Protein AF-A0A353B4W4-F1 (afdb_monomer_lite)

Radius of gyration: 20.48 Å; chains: 1; bounding box: 55×31×58 Å

Structure (mmCIF, N/CA/C/O backbone):
data_AF-A0A353B4W4-F1
#
_entry.id   AF-A0A353B4W4-F1
#
loop_
_atom_site.group_PDB
_atom_site.id
_atom_site.type_symbol
_atom_site.label_atom_id
_atom_site.label_alt_id
_atom_site.label_comp_id
_atom_site.label_asym_id
_atom_site.label_entity_id
_atom_site.label_seq_id
_atom_site.pdbx_PDB_ins_code
_atom_site.Cartn_x
_atom_site.Cartn_y
_atom_site.Cartn_z
_atom_site.occupancy
_atom_site.B_iso_or_equiv
_atom_site.auth_seq_id
_atom_site.auth_comp_id
_atom_site.auth_asym_id
_atom_site.auth_atom_id
_atom_site.pdbx_PDB_model_num
ATOM 1 N N . MET A 1 1 ? 33.182 -12.116 -22.209 1.00 42.03 1 MET A N 1
ATOM 2 C CA . MET A 1 1 ? 31.881 -11.618 -22.708 1.00 42.03 1 MET A CA 1
ATOM 3 C C . MET A 1 1 ? 31.419 -10.515 -21.771 1.00 42.03 1 MET A C 1
ATOM 5 O O . MET A 1 1 ? 31.072 -10.816 -20.638 1.00 42.03 1 MET A O 1
ATOM 9 N N . ALA A 1 2 ? 31.516 -9.249 -22.180 1.00 48.56 2 ALA A N 1
ATOM 10 C CA . ALA A 1 2 ? 31.028 -8.139 -21.365 1.00 48.56 2 ALA A CA 1
ATOM 11 C C . ALA A 1 2 ? 29.495 -8.194 -21.346 1.00 48.56 2 ALA A C 1
ATOM 13 O O . ALA A 1 2 ? 28.860 -8.094 -22.395 1.00 48.56 2 ALA A O 1
ATOM 14 N N . GLN A 1 3 ? 28.902 -8.434 -20.176 1.00 50.41 3 GLN A N 1
ATOM 15 C CA . GLN A 1 3 ? 27.454 -8.380 -20.010 1.00 50.41 3 GLN A CA 1
ATOM 16 C C . GLN A 1 3 ? 26.979 -6.974 -20.396 1.00 50.41 3 GLN A C 1
ATOM 18 O O . GLN A 1 3 ? 27.484 -5.978 -19.882 1.00 50.41 3 GLN A O 1
ATOM 23 N N . ASN A 1 4 ? 26.041 -6.890 -21.344 1.00 57.16 4 ASN A N 1
ATOM 24 C CA . ASN A 1 4 ? 25.511 -5.614 -21.812 1.00 57.16 4 ASN A CA 1
ATOM 25 C C . ASN A 1 4 ? 24.898 -4.880 -20.599 1.00 57.16 4 ASN A C 1
ATOM 27 O O . ASN A 1 4 ? 23.995 -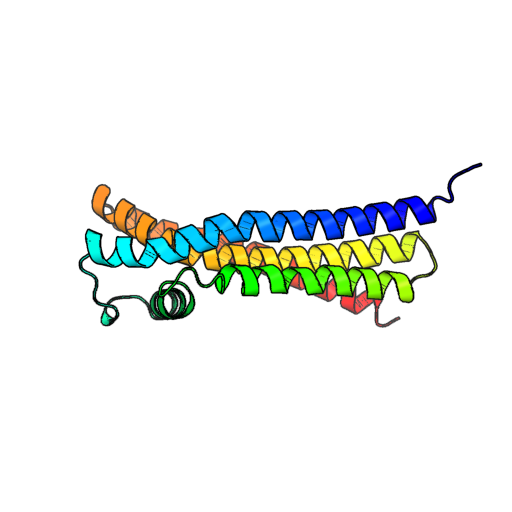5.446 -19.968 1.00 57.16 4 ASN A O 1
ATOM 31 N N . PRO A 1 5 ? 25.350 -3.663 -20.238 1.00 64.31 5 PRO A N 1
ATOM 32 C CA . PRO A 1 5 ? 24.900 -2.959 -19.028 1.00 64.31 5 PRO A CA 1
ATOM 33 C C . PRO A 1 5 ? 23.372 -2.810 -18.957 1.00 64.31 5 PRO A C 1
ATOM 35 O O . PRO A 1 5 ? 22.782 -2.790 -17.876 1.00 64.31 5 PRO A O 1
ATOM 38 N N . PHE A 1 6 ? 22.714 -2.816 -20.116 1.00 59.12 6 PHE A N 1
ATOM 39 C CA . PHE A 1 6 ? 21.265 -2.824 -20.253 1.00 59.12 6 PHE A CA 1
ATOM 40 C C . PHE A 1 6 ? 20.564 -4.048 -19.639 1.00 59.12 6 PHE A C 1
ATOM 42 O O . PHE A 1 6 ? 19.517 -3.902 -19.005 1.00 59.12 6 PHE A O 1
ATOM 49 N N . HIS A 1 7 ? 21.137 -5.250 -19.774 1.00 62.06 7 HIS A N 1
ATOM 50 C CA . HIS A 1 7 ? 20.570 -6.459 -19.169 1.00 62.06 7 HIS A CA 1
ATOM 51 C C . HIS A 1 7 ? 20.644 -6.397 -17.643 1.00 62.06 7 HIS A C 1
ATOM 53 O O . HIS A 1 7 ? 19.674 -6.756 -16.983 1.00 62.06 7 HIS A O 1
ATOM 59 N N . HIS A 1 8 ? 21.718 -5.839 -17.075 1.00 66.50 8 HIS A N 1
ATOM 60 C CA . HIS A 1 8 ? 21.808 -5.625 -15.628 1.00 66.50 8 HIS A CA 1
ATOM 61 C C . HIS A 1 8 ? 20.745 -4.657 -15.108 1.00 66.50 8 HIS A C 1
ATOM 63 O O . HIS A 1 8 ? 20.156 -4.915 -14.062 1.00 66.50 8 HIS A O 1
ATOM 69 N N . THR A 1 9 ? 20.457 -3.575 -15.841 1.00 75.94 9 THR A N 1
ATOM 70 C CA . THR A 1 9 ? 19.433 -2.594 -15.440 1.00 75.94 9 THR A CA 1
ATOM 71 C C . THR A 1 9 ? 18.015 -3.174 -15.494 1.00 75.94 9 THR A C 1
ATOM 73 O O . THR A 1 9 ? 17.177 -2.861 -14.653 1.00 75.94 9 THR A O 1
ATOM 76 N N . ARG A 1 10 ? 17.725 -4.039 -16.473 1.00 78.44 10 ARG A N 1
ATOM 77 C CA . ARG A 1 10 ? 16.415 -4.700 -16.593 1.00 78.44 10 ARG A CA 1
ATOM 78 C C . ARG A 1 10 ? 16.234 -5.817 -15.568 1.00 78.44 10 ARG A C 1
ATOM 80 O O . ARG A 1 10 ? 15.162 -5.915 -14.977 1.00 78.44 10 ARG A O 1
ATOM 87 N N . SER A 1 11 ? 17.273 -6.610 -15.313 1.00 84.06 11 SER A N 1
ATOM 88 C CA . SER A 1 11 ? 17.242 -7.659 -14.288 1.00 84.06 11 SER A CA 1
ATOM 89 C C . SER A 1 11 ? 17.111 -7.083 -12.878 1.00 84.06 11 SER A C 1
ATOM 91 O O . SER A 1 11 ? 16.353 -7.620 -12.075 1.00 84.06 11 SER A O 1
ATOM 93 N N . SER A 1 12 ? 17.776 -5.963 -12.575 1.00 84.81 12 SER A N 1
ATOM 94 C CA . SER A 1 12 ? 17.608 -5.291 -11.281 1.00 84.81 12 SER A CA 1
ATOM 95 C C . SER A 1 12 ? 16.208 -4.693 -11.118 1.00 84.81 12 SER A C 1
ATOM 97 O O . SER A 1 12 ? 15.614 -4.821 -10.050 1.00 84.81 12 SER A O 1
ATOM 99 N N . ALA A 1 13 ? 15.636 -4.118 -12.180 1.00 86.62 13 ALA A N 1
ATOM 100 C CA . ALA A 1 13 ? 14.255 -3.641 -12.182 1.00 86.62 13 ALA A CA 1
ATOM 101 C C . ALA A 1 13 ? 13.243 -4.778 -11.951 1.00 86.62 13 ALA A C 1
ATOM 103 O O . ALA A 1 13 ? 12.338 -4.626 -11.134 1.00 86.62 13 ALA A O 1
ATOM 104 N N . ALA A 1 14 ? 13.429 -5.935 -12.594 1.00 88.75 14 ALA A N 1
ATOM 105 C CA . ALA A 1 14 ? 12.620 -7.125 -12.328 1.00 88.75 14 ALA A CA 1
ATOM 106 C C . ALA A 1 14 ? 12.777 -7.607 -10.874 1.00 88.75 14 ALA A C 1
ATOM 108 O O . ALA A 1 14 ? 11.783 -7.906 -10.216 1.00 88.75 14 ALA A O 1
ATOM 109 N N . GLY A 1 15 ? 14.004 -7.602 -10.341 1.00 88.69 15 GLY A N 1
ATOM 110 C CA . GLY A 1 15 ? 14.277 -7.917 -8.937 1.00 88.69 15 GLY A CA 1
ATOM 111 C C . GLY A 1 15 ? 13.536 -6.999 -7.959 1.00 88.69 15 GLY A C 1
ATOM 112 O O . GLY A 1 15 ? 12.968 -7.483 -6.984 1.00 88.69 15 GLY A O 1
ATOM 113 N N . LEU A 1 16 ? 13.461 -5.694 -8.246 1.00 89.81 16 LEU A N 1
ATOM 114 C CA . LEU A 1 16 ? 12.682 -4.740 -7.447 1.00 89.81 16 LEU A CA 1
ATOM 115 C C . LEU A 1 16 ? 11.178 -5.033 -7.486 1.00 89.81 16 LEU A C 1
ATOM 117 O O . LEU A 1 16 ? 10.521 -4.946 -6.452 1.00 89.81 16 LEU A O 1
ATOM 121 N N . VAL A 1 17 ? 10.626 -5.413 -8.643 1.00 91.88 17 VAL A N 1
ATOM 122 C CA . VAL A 1 17 ? 9.212 -5.818 -8.748 1.00 91.88 17 VAL A CA 1
ATOM 123 C C . VAL A 1 17 ? 8.952 -7.070 -7.913 1.00 91.88 17 VAL A C 1
ATOM 125 O O . VAL A 1 17 ? 8.003 -7.097 -7.137 1.00 91.88 17 VAL A O 1
ATOM 128 N N . VAL A 1 18 ? 9.812 -8.086 -8.015 1.00 91.81 18 VAL A N 1
ATOM 129 C CA . VAL A 1 18 ? 9.692 -9.320 -7.221 1.00 91.81 18 VAL A CA 1
ATOM 130 C C . VAL A 1 18 ? 9.778 -9.021 -5.723 1.00 91.81 18 VAL A C 1
ATOM 132 O O . VAL A 1 18 ? 8.956 -9.517 -4.953 1.00 91.81 18 VAL A O 1
ATOM 135 N N . LEU A 1 19 ? 10.715 -8.166 -5.305 1.00 91.94 19 LEU A N 1
ATOM 136 C CA . LEU A 1 19 ? 10.847 -7.736 -3.913 1.00 91.94 19 LEU A CA 1
ATOM 137 C C . LEU A 1 19 ? 9.600 -6.987 -3.424 1.00 91.94 19 LEU A C 1
ATOM 139 O O . LEU A 1 19 ? 9.156 -7.220 -2.299 1.00 91.94 19 LEU A O 1
ATOM 143 N N . ALA A 1 20 ? 9.010 -6.126 -4.258 1.00 89.50 20 ALA A N 1
ATOM 144 C CA . ALA A 1 20 ? 7.745 -5.466 -3.950 1.00 89.50 20 ALA A CA 1
ATOM 145 C C . ALA A 1 20 ? 6.619 -6.491 -3.756 1.00 89.50 20 ALA A C 1
ATOM 147 O O . ALA A 1 20 ? 5.893 -6.401 -2.772 1.00 89.50 20 ALA A O 1
ATOM 148 N N . GLY A 1 21 ? 6.532 -7.505 -4.623 1.00 87.75 21 GLY A N 1
ATOM 149 C CA . GLY A 1 21 ? 5.614 -8.634 -4.461 1.00 87.75 21 GLY A CA 1
ATOM 150 C C . GLY A 1 21 ? 5.791 -9.316 -3.105 1.00 87.75 21 GLY A C 1
ATOM 151 O O . GLY A 1 21 ? 4.866 -9.326 -2.302 1.00 87.75 21 GLY A O 1
ATOM 152 N N . PHE A 1 22 ? 6.992 -9.798 -2.779 1.00 89.38 22 PHE A N 1
ATOM 153 C CA . PHE A 1 22 ? 7.243 -10.415 -1.470 1.00 89.38 22 PHE A CA 1
ATOM 154 C C . PHE A 1 22 ? 6.875 -9.494 -0.303 1.00 89.38 22 PHE A C 1
ATOM 156 O O . PHE A 1 22 ? 6.208 -9.929 0.631 1.00 89.38 22 PHE A O 1
ATOM 163 N N . THR A 1 23 ? 7.249 -8.218 -0.376 1.00 88.88 23 THR A N 1
ATOM 164 C CA . THR A 1 23 ? 6.943 -7.229 0.667 1.00 88.88 23 THR A CA 1
ATOM 165 C C . THR A 1 23 ? 5.433 -7.085 0.869 1.00 88.88 23 THR A C 1
ATOM 167 O O . THR A 1 23 ? 4.957 -7.146 1.999 1.00 88.88 23 THR A O 1
ATOM 170 N N . ILE A 1 24 ? 4.666 -6.952 -0.216 1.00 89.50 24 ILE A N 1
ATOM 171 C CA . ILE A 1 24 ? 3.202 -6.852 -0.185 1.00 89.50 24 ILE A CA 1
ATOM 172 C C . ILE A 1 24 ? 2.590 -8.119 0.423 1.00 89.50 24 ILE A C 1
ATOM 174 O O . ILE A 1 24 ? 1.744 -8.019 1.310 1.00 89.50 24 ILE A O 1
ATOM 178 N N . PHE A 1 25 ? 3.038 -9.304 -0.003 1.00 86.31 25 PHE A N 1
ATOM 179 C CA . PHE A 1 25 ? 2.543 -10.577 0.527 1.00 86.31 25 PHE A CA 1
ATOM 180 C C . PHE A 1 25 ? 2.787 -10.686 2.033 1.00 86.31 25 PHE A C 1
ATOM 182 O O . PHE A 1 25 ? 1.843 -10.881 2.799 1.00 86.31 25 PHE A O 1
ATOM 189 N N . PHE A 1 26 ? 4.035 -10.505 2.471 1.00 86.94 26 PHE A N 1
ATOM 190 C CA . PHE A 1 26 ? 4.412 -10.669 3.873 1.00 86.94 26 PHE A CA 1
ATOM 191 C C . PHE A 1 26 ? 3.795 -9.616 4.788 1.00 86.94 26 PHE A C 1
ATOM 193 O O . PHE A 1 26 ? 3.502 -9.940 5.932 1.00 86.94 26 PHE A O 1
ATOM 200 N N . LEU A 1 27 ? 3.553 -8.392 4.309 1.00 86.88 27 LEU A N 1
ATOM 201 C CA . LEU A 1 27 ? 2.821 -7.379 5.075 1.00 86.88 27 LEU A CA 1
ATOM 202 C C . LEU A 1 27 ? 1.322 -7.675 5.144 1.00 86.88 27 LEU A C 1
ATOM 204 O O . LEU A 1 27 ? 0.683 -7.357 6.142 1.00 86.88 27 LEU A O 1
ATOM 208 N N . SER A 1 28 ? 0.750 -8.310 4.122 1.00 84.12 28 SER A N 1
ATOM 209 C CA . SER A 1 28 ? -0.682 -8.609 4.094 1.00 84.12 28 SER A CA 1
ATOM 210 C C . SER A 1 28 ? -1.117 -9.630 5.151 1.00 84.12 28 SER A C 1
ATOM 212 O O . SER A 1 28 ? -2.225 -9.531 5.670 1.00 84.12 28 SER A O 1
ATOM 214 N N . LEU A 1 29 ? -0.241 -10.579 5.503 1.00 83.81 29 LEU A N 1
ATOM 215 C CA . LEU A 1 29 ? -0.519 -11.626 6.490 1.00 83.81 29 LEU A CA 1
ATOM 216 C C . LEU A 1 29 ? -0.782 -11.062 7.901 1.00 83.81 29 LEU A C 1
ATOM 218 O O . LEU A 1 29 ? -1.872 -11.292 8.426 1.00 83.81 29 LEU A O 1
ATOM 222 N N . PRO A 1 30 ? 0.137 -10.296 8.528 1.00 82.94 30 PRO A N 1
ATOM 223 C CA . PRO A 1 30 ? -0.107 -9.724 9.847 1.00 82.94 30 PRO A CA 1
ATOM 224 C C . PRO A 1 30 ? -1.246 -8.700 9.832 1.00 82.94 30 PRO A C 1
ATOM 226 O O . PRO A 1 30 ? -1.971 -8.604 10.816 1.00 82.94 30 PRO A O 1
ATOM 229 N N . LEU A 1 31 ? -1.455 -7.972 8.728 1.00 83.56 31 LEU A N 1
ATOM 230 C CA . LEU A 1 31 ? -2.594 -7.057 8.596 1.00 83.56 31 LEU A CA 1
ATOM 231 C C . LEU A 1 31 ? -3.930 -7.803 8.608 1.00 83.56 31 LEU A C 1
ATOM 233 O O . LEU A 1 31 ? -4.865 -7.355 9.264 1.00 83.56 31 LEU A O 1
ATOM 237 N N . GLN A 1 32 ? -4.022 -8.939 7.912 1.00 82.38 32 GLN A N 1
ATOM 238 C CA . GLN A 1 32 ? -5.223 -9.775 7.899 1.00 82.38 32 GLN A CA 1
ATOM 239 C C . GLN A 1 32 ? -5.514 -10.352 9.288 1.00 82.38 32 GLN A C 1
ATOM 241 O O . GLN A 1 32 ? -6.671 -10.361 9.703 1.00 82.38 32 GLN A O 1
ATOM 246 N N . VAL A 1 33 ? -4.479 -10.788 10.016 1.00 81.94 33 VAL A N 1
ATOM 247 C CA . VAL A 1 33 ? -4.619 -11.249 11.407 1.00 81.94 33 VAL A CA 1
ATOM 248 C C . VAL A 1 33 ? -5.085 -10.104 12.306 1.00 81.94 33 VAL A C 1
ATOM 250 O O . VAL A 1 33 ? -6.068 -10.254 13.023 1.00 81.94 33 VAL A O 1
ATOM 253 N N . ALA A 1 34 ? -4.445 -8.935 12.224 1.00 80.69 34 ALA A N 1
ATOM 254 C CA . ALA A 1 34 ? -4.808 -7.774 13.031 1.00 80.69 34 ALA A CA 1
ATOM 255 C C . ALA A 1 34 ? -6.243 -7.297 12.760 1.00 80.69 34 ALA A C 1
ATOM 257 O O . ALA A 1 34 ? -6.970 -6.991 13.699 1.00 80.69 34 ALA A O 1
ATOM 258 N N . ALA A 1 35 ? -6.671 -7.260 11.496 1.00 79.31 35 ALA A N 1
ATOM 259 C CA . ALA A 1 35 ? -8.030 -6.877 11.119 1.00 79.31 35 ALA A CA 1
ATOM 260 C C . ALA A 1 35 ? -9.085 -7.882 11.605 1.00 79.31 35 ALA A C 1
ATOM 262 O O . ALA A 1 35 ? -10.183 -7.479 11.984 1.00 79.31 35 ALA A O 1
ATOM 263 N N . TRP A 1 36 ? -8.749 -9.173 11.618 1.00 80.12 36 TRP A N 1
ATOM 264 C CA . TRP A 1 36 ? -9.630 -10.216 12.135 1.00 80.12 36 TRP A CA 1
ATOM 265 C C . TRP A 1 36 ? -9.782 -10.134 13.661 1.00 80.12 36 TRP A C 1
ATOM 267 O O . TRP A 1 36 ? -10.902 -10.124 14.170 1.00 80.12 36 TRP A O 1
ATOM 277 N N . GLU A 1 37 ? -8.673 -9.983 14.386 1.00 80.00 37 GLU A N 1
ATOM 278 C CA . GLU A 1 37 ? -8.670 -9.864 15.852 1.00 80.00 37 GLU A CA 1
ATOM 279 C C . GLU A 1 37 ? -9.269 -8.541 16.347 1.00 80.00 37 GLU A C 1
ATOM 281 O O . GLU A 1 37 ? -9.784 -8.461 17.464 1.00 80.00 37 GLU A O 1
ATOM 286 N N . LEU A 1 38 ? -9.252 -7.501 15.504 1.00 77.44 38 LEU A N 1
ATOM 287 C CA . LEU A 1 38 ? -9.776 -6.173 15.818 1.00 77.44 38 LEU A CA 1
ATOM 288 C C . LEU A 1 38 ? -11.211 -6.233 16.342 1.00 77.44 38 LEU A C 1
ATOM 290 O O . LEU A 1 38 ? -11.534 -5.592 17.338 1.00 77.44 38 LEU A O 1
ATOM 294 N N . ARG A 1 39 ? -12.079 -7.010 15.689 1.00 73.25 39 ARG A N 1
ATOM 295 C CA . ARG A 1 39 ? -13.480 -7.122 16.093 1.00 73.25 39 ARG A CA 1
ATOM 296 C C . ARG A 1 39 ? -13.603 -7.740 17.483 1.00 73.25 39 ARG A C 1
ATOM 298 O O . ARG A 1 39 ? -14.264 -7.165 18.344 1.00 73.25 39 ARG A O 1
ATOM 305 N N . SER A 1 40 ? -12.964 -8.886 17.700 1.00 76.19 40 SER A N 1
ATOM 306 C CA . SER A 1 40 ? -12.979 -9.592 18.984 1.00 76.19 40 SER A CA 1
ATOM 307 C C . SER A 1 40 ? -12.463 -8.702 20.114 1.00 76.19 40 SER A C 1
ATOM 309 O O . SER A 1 40 ? -13.084 -8.639 21.171 1.00 76.19 40 SER A O 1
ATOM 311 N N . LEU A 1 41 ? -11.388 -7.945 19.868 1.00 74.69 41 LEU A N 1
ATOM 312 C CA . LEU A 1 41 ? -10.851 -6.954 20.802 1.00 74.69 41 LEU A CA 1
ATOM 313 C C . LEU A 1 41 ? -11.857 -5.843 21.121 1.00 74.69 41 LEU A C 1
ATOM 315 O O . LEU A 1 41 ? -12.050 -5.515 22.290 1.00 74.69 41 LEU A O 1
ATOM 319 N N . LEU A 1 42 ? -12.514 -5.282 20.102 1.00 73.88 42 LEU A N 1
ATOM 320 C CA . LEU A 1 42 ? -13.490 -4.204 20.281 1.00 73.88 42 LEU A CA 1
ATOM 321 C C . LEU A 1 42 ? -14.703 -4.656 21.107 1.00 73.88 42 LEU A C 1
ATOM 323 O O . LEU A 1 42 ? -15.113 -3.945 22.023 1.00 73.88 42 LEU A O 1
ATOM 327 N N . PHE A 1 43 ? -15.232 -5.852 20.835 1.00 73.31 43 PHE A N 1
ATOM 328 C CA . PHE A 1 43 ? -16.358 -6.412 21.588 1.00 73.31 43 PHE A CA 1
ATOM 329 C C . PHE A 1 43 ? -15.969 -6.832 23.010 1.00 73.31 43 PHE A C 1
ATOM 331 O O . PHE A 1 43 ? -16.687 -6.510 23.952 1.00 73.31 43 PHE A O 1
ATOM 338 N N . ALA A 1 44 ? -14.846 -7.537 23.181 1.00 73.75 44 ALA A N 1
ATOM 339 C CA . ALA A 1 44 ? -14.458 -8.096 24.474 1.00 73.75 44 ALA A CA 1
ATOM 340 C C . ALA A 1 44 ? -13.984 -7.037 25.478 1.00 73.75 44 ALA A C 1
ATOM 342 O O . ALA A 1 44 ? -14.130 -7.241 26.681 1.00 73.75 44 ALA A O 1
ATOM 343 N N . ARG A 1 45 ? -13.380 -5.936 25.007 1.00 70.44 45 ARG A N 1
ATOM 344 C CA . ARG A 1 45 ? -12.772 -4.932 25.891 1.00 70.44 45 ARG A CA 1
ATOM 345 C C . ARG A 1 45 ? -13.628 -3.695 26.111 1.00 70.44 45 ARG A C 1
ATOM 347 O O . ARG A 1 45 ? -13.635 -3.186 27.224 1.00 70.44 45 ARG A O 1
ATOM 354 N N . PHE A 1 46 ? -14.299 -3.209 25.072 1.00 67.75 46 PHE A N 1
ATOM 355 C CA . PHE A 1 46 ? -14.995 -1.922 25.127 1.00 67.75 46 PHE A CA 1
ATOM 356 C C . PHE A 1 46 ? -16.520 -2.066 25.185 1.00 67.75 46 PHE A C 1
ATOM 358 O O . PHE A 1 46 ? -17.214 -1.055 25.204 1.00 67.75 46 PHE A O 1
ATOM 365 N N . GLU A 1 47 ? -17.048 -3.300 25.167 1.00 69.62 47 GLU A N 1
ATOM 366 C CA . GLU A 1 47 ? -18.490 -3.596 25.054 1.00 69.62 47 GLU A CA 1
ATOM 367 C C . GLU A 1 47 ? -19.164 -2.835 23.896 1.00 69.62 47 GLU A C 1
ATOM 369 O O . GLU A 1 47 ? -20.365 -2.563 23.892 1.00 69.62 47 GLU A O 1
ATOM 374 N N . TRP A 1 48 ? -18.374 -2.452 22.890 1.00 69.69 48 TRP A N 1
ATOM 375 C CA . TRP A 1 48 ? -18.837 -1.575 21.834 1.00 69.69 48 TRP A CA 1
ATOM 376 C C . TRP A 1 48 ? -19.763 -2.324 20.887 1.00 69.69 48 TRP A C 1
ATOM 378 O O . TRP A 1 48 ? -19.364 -3.246 20.178 1.00 69.69 48 TRP A O 1
ATOM 388 N N . THR A 1 49 ? -21.011 -1.874 20.836 1.00 66.00 49 THR A N 1
ATOM 389 C CA . THR A 1 49 ? -21.945 -2.208 19.763 1.00 66.00 49 THR A CA 1
ATOM 390 C C . THR A 1 49 ? -21.502 -1.532 18.466 1.00 66.00 49 THR A C 1
ATOM 392 O O . THR A 1 49 ? -21.056 -0.391 18.494 1.00 66.00 49 THR A O 1
ATOM 395 N N . GLU A 1 50 ? -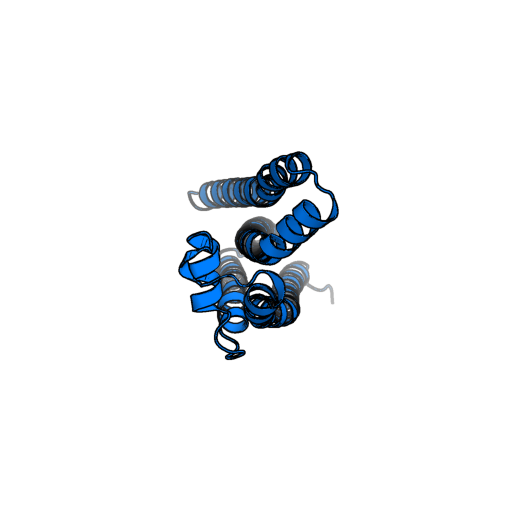21.670 -2.177 17.305 1.00 62.78 50 GLU A N 1
ATOM 396 C CA . GLU A 1 50 ? -21.248 -1.637 15.992 1.00 62.78 50 GLU A CA 1
ATOM 397 C C . GLU A 1 50 ? -21.697 -0.182 15.747 1.00 62.78 50 GLU A C 1
ATOM 399 O O . GLU A 1 50 ? -20.999 0.587 15.085 1.00 62.78 50 GLU A O 1
ATOM 404 N N . SER A 1 51 ? -22.822 0.224 16.344 1.00 67.12 51 SER A N 1
ATOM 405 C CA . SER A 1 51 ? -23.382 1.578 16.324 1.00 67.12 51 SER A CA 1
ATOM 406 C C . SER A 1 51 ? -22.520 2.670 16.982 1.00 67.12 51 SER A C 1
ATOM 408 O O . SER A 1 51 ? -22.678 3.832 16.601 1.00 67.12 51 SER A O 1
ATOM 410 N N . SER A 1 52 ? -21.607 2.342 17.906 1.00 68.06 52 SER A N 1
ATOM 411 C CA . SER A 1 52 ? -20.729 3.307 18.594 1.00 68.06 52 SER A CA 1
ATOM 412 C C . SER A 1 52 ? -19.395 3.547 17.878 1.00 68.06 52 SER A C 1
ATOM 414 O O 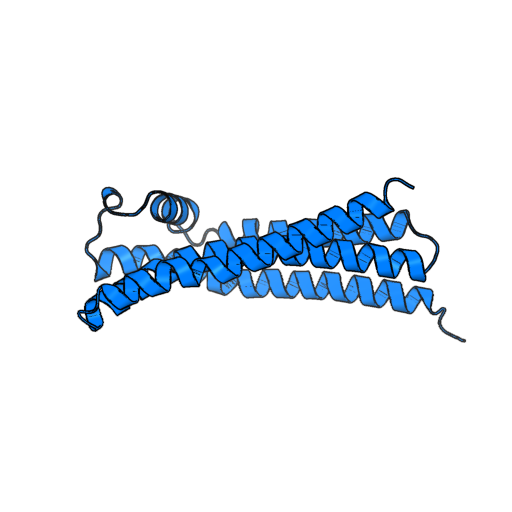. SER A 1 52 ? -18.696 4.511 18.187 1.00 68.06 52 SER A O 1
ATOM 416 N N . LEU A 1 53 ? -19.048 2.717 16.888 1.00 66.44 53 LEU A N 1
ATOM 417 C CA . LEU A 1 53 ? -17.818 2.878 16.112 1.00 66.44 53 LEU A CA 1
ATOM 418 C C . LEU A 1 53 ? -17.900 4.083 15.160 1.00 66.44 53 LEU A C 1
ATOM 420 O O . LEU A 1 53 ? -18.938 4.265 14.509 1.00 66.44 53 LEU A O 1
ATOM 424 N N . PRO A 1 54 ? -16.799 4.847 14.986 1.00 73.06 54 PRO A N 1
ATOM 425 C CA . PRO A 1 54 ? -16.678 5.814 13.900 1.00 73.06 54 PRO A CA 1
ATOM 426 C C . PRO A 1 54 ? -16.970 5.159 12.547 1.00 73.06 54 PRO A C 1
ATOM 428 O O . PRO A 1 54 ? -16.595 4.007 12.316 1.00 73.06 54 PRO A O 1
ATOM 431 N N . SER A 1 55 ? -17.597 5.904 11.634 1.00 76.31 55 SER A N 1
ATOM 432 C CA . SER A 1 55 ? -18.065 5.390 10.336 1.00 76.31 55 SER A CA 1
ATOM 433 C C . SER A 1 55 ? -16.979 4.661 9.537 1.00 76.31 55 SER A C 1
ATOM 435 O O . SER A 1 55 ? -17.240 3.611 8.956 1.00 76.31 55 SER A O 1
ATOM 437 N N . LEU A 1 56 ? -15.750 5.182 9.555 1.00 71.88 56 LEU A N 1
ATOM 438 C CA . LEU A 1 56 ? -14.610 4.601 8.848 1.00 71.88 56 LEU A CA 1
ATOM 439 C C . LEU A 1 56 ? -14.126 3.281 9.480 1.00 71.88 56 LEU A C 1
ATOM 441 O O . LEU A 1 56 ? -13.849 2.325 8.759 1.00 71.88 56 LEU A O 1
ATOM 445 N N . THR A 1 57 ? -14.086 3.196 10.812 1.00 72.00 57 THR A N 1
ATOM 446 C CA . THR A 1 57 ? -13.726 1.965 11.538 1.00 72.00 57 THR A CA 1
ATOM 447 C C . THR A 1 57 ? -14.795 0.892 11.366 1.00 72.00 57 THR A C 1
ATOM 449 O O . THR A 1 57 ? -14.460 -0.267 11.138 1.00 72.00 57 THR A O 1
ATOM 452 N N . ARG A 1 58 ? -16.079 1.274 11.410 1.00 75.44 58 ARG A N 1
ATOM 453 C CA . ARG A 1 58 ? -17.203 0.363 11.154 1.00 75.44 58 ARG A CA 1
ATOM 454 C C . ARG A 1 58 ? -17.098 -0.255 9.765 1.00 75.44 58 ARG A C 1
ATOM 456 O O . ARG A 1 58 ? -17.061 -1.470 9.649 1.00 75.44 58 ARG A O 1
ATOM 463 N N . TRP A 1 59 ? -16.929 0.577 8.737 1.00 76.88 59 TRP A N 1
ATOM 464 C CA . TRP A 1 59 ? -16.779 0.111 7.358 1.00 76.88 59 TRP A CA 1
ATOM 465 C C . TRP A 1 59 ? -15.580 -0.833 7.176 1.00 76.88 59 TRP A C 1
ATOM 467 O O . TRP A 1 59 ? -15.671 -1.831 6.465 1.00 76.88 59 TRP A O 1
ATOM 477 N N . PHE A 1 60 ? -14.460 -0.551 7.847 1.00 77.75 60 PHE A N 1
ATOM 478 C CA . PHE A 1 60 ? -13.289 -1.425 7.824 1.00 77.75 60 PHE A CA 1
ATOM 479 C C . PHE A 1 60 ? -13.560 -2.786 8.484 1.00 77.75 60 PHE A C 1
ATOM 481 O O . PHE A 1 60 ? -13.232 -3.823 7.907 1.00 77.75 60 PHE A O 1
ATOM 488 N N . VAL A 1 61 ? -14.169 -2.799 9.673 1.00 76.94 61 VAL A N 1
ATOM 489 C CA . VAL A 1 61 ? -14.542 -4.040 10.373 1.00 76.94 61 VAL A CA 1
ATOM 490 C C . VAL A 1 61 ? -15.565 -4.833 9.559 1.00 76.94 61 VAL A C 1
ATOM 492 O O . VAL A 1 61 ? -15.431 -6.050 9.462 1.00 76.94 61 VAL A O 1
ATOM 495 N N . ASP A 1 62 ? -16.514 -4.163 8.906 1.00 76.94 62 ASP A N 1
ATOM 496 C CA . ASP A 1 62 ? -17.496 -4.784 8.010 1.00 76.94 62 ASP A CA 1
ATOM 497 C C . ASP A 1 62 ? -16.850 -5.483 6.815 1.00 76.94 62 ASP A C 1
ATOM 499 O O . ASP A 1 62 ? -17.247 -6.589 6.453 1.00 76.94 62 ASP A O 1
ATOM 503 N N . LEU A 1 63 ? -15.806 -4.889 6.238 1.00 74.94 63 LEU A N 1
ATOM 504 C CA . LEU A 1 63 ? -15.112 -5.472 5.093 1.00 74.94 63 LEU A CA 1
ATOM 505 C C . LEU A 1 63 ? -14.094 -6.553 5.449 1.00 74.94 63 LEU A C 1
ATOM 507 O O . LEU A 1 63 ? -13.896 -7.477 4.661 1.00 74.94 63 LEU A O 1
ATOM 511 N N . PHE A 1 64 ? -13.406 -6.425 6.584 1.00 76.62 64 PHE A N 1
ATOM 512 C CA . PHE A 1 64 ? -12.215 -7.234 6.871 1.00 76.62 64 PHE A CA 1
ATOM 513 C C . PHE A 1 64 ? -12.288 -8.031 8.180 1.00 76.62 64 PHE A C 1
ATOM 515 O O . PHE A 1 64 ? -11.484 -8.939 8.375 1.00 76.62 64 PHE A O 1
ATOM 522 N N . GLY A 1 65 ? -13.238 -7.722 9.066 1.00 67.56 65 GLY A N 1
ATOM 523 C CA . GLY A 1 65 ? -13.336 -8.288 10.415 1.00 67.56 65 GLY A CA 1
ATOM 524 C C . GLY A 1 65 ? -14.291 -9.476 10.563 1.00 67.56 65 GLY A C 1
ATOM 525 O O . GLY A 1 65 ? -14.330 -10.084 11.629 1.00 67.56 65 GLY A O 1
ATOM 526 N N . TYR A 1 66 ? -15.077 -9.823 9.536 1.00 66.88 66 TYR A N 1
ATOM 527 C CA . TYR A 1 66 ? -16.086 -10.889 9.641 1.00 66.88 66 TYR A CA 1
ATOM 528 C C . TYR A 1 66 ? -15.529 -12.298 9.411 1.00 66.88 66 TYR A C 1
ATOM 530 O O . TYR A 1 66 ? -16.103 -13.248 9.940 1.00 66.88 66 TYR A O 1
ATOM 538 N N . ARG A 1 67 ? -14.417 -12.456 8.678 1.00 61.09 67 ARG A N 1
ATOM 539 C CA . ARG A 1 67 ? -13.775 -13.758 8.431 1.00 61.09 67 ARG A CA 1
ATOM 540 C C . ARG A 1 67 ? -12.321 -13.623 7.947 1.00 61.09 67 ARG A C 1
ATOM 542 O O . ARG A 1 67 ? -12.006 -12.667 7.238 1.00 61.09 67 ARG A O 1
ATOM 549 N N . PRO A 1 68 ? -11.457 -14.624 8.204 1.00 61.09 68 PRO A N 1
ATOM 550 C CA . PRO A 1 68 ? -10.126 -14.738 7.608 1.00 61.09 68 PRO A CA 1
ATOM 551 C C . PRO A 1 68 ? -10.185 -15.221 6.143 1.00 61.09 68 PRO A C 1
ATOM 553 O O . PRO A 1 68 ? -9.363 -16.027 5.713 1.00 61.09 68 PRO A O 1
ATOM 556 N N . ASP A 1 69 ? -11.128 -14.723 5.338 1.00 63.16 69 ASP A N 1
ATOM 557 C CA . ASP A 1 69 ? -11.346 -15.165 3.947 1.00 63.16 69 ASP A CA 1
ATOM 558 C C . ASP A 1 69 ? -10.266 -14.638 2.979 1.00 63.16 69 ASP A C 1
ATOM 560 O O . ASP A 1 69 ? -10.441 -14.621 1.764 1.00 63.16 69 ASP A O 1
ATOM 564 N N . SER A 1 70 ? -9.125 -14.186 3.510 1.00 62.12 70 SER A N 1
ATOM 565 C CA . SER A 1 70 ? -8.012 -13.594 2.761 1.00 62.12 70 SER A CA 1
ATOM 566 C C . SER A 1 70 ? -8.401 -12.353 1.946 1.00 62.12 70 SER A C 1
ATOM 568 O O . SER A 1 70 ? -7.662 -11.965 1.045 1.00 62.12 70 SER A O 1
ATOM 570 N N . TYR A 1 71 ? -9.532 -11.700 2.240 1.00 73.56 71 TYR A N 1
ATOM 571 C CA . TYR A 1 71 ? -10.007 -10.557 1.454 1.00 73.56 71 TYR A CA 1
ATOM 572 C C . TYR A 1 71 ? -9.058 -9.355 1.557 1.00 73.56 71 TYR A C 1
ATOM 574 O O . TYR A 1 71 ? -8.718 -8.757 0.536 1.00 73.56 71 TYR A O 1
ATOM 582 N N . LEU A 1 72 ? -8.530 -9.050 2.753 1.00 74.25 72 LEU A N 1
ATOM 583 C CA . LEU A 1 72 ? -7.520 -7.998 2.913 1.00 74.25 72 LEU A CA 1
ATOM 584 C C . LEU A 1 72 ? -6.210 -8.399 2.233 1.00 74.25 72 LEU A C 1
ATOM 586 O O . LEU A 1 72 ? -5.576 -7.564 1.592 1.00 74.25 72 LEU A O 1
ATOM 590 N N . THR A 1 73 ? -5.830 -9.677 2.300 1.00 76.38 73 THR A N 1
ATOM 591 C CA . THR A 1 73 ? -4.676 -10.210 1.563 1.00 76.38 73 THR A CA 1
ATOM 592 C C . THR A 1 73 ? -4.835 -10.041 0.057 1.00 76.38 73 THR A C 1
ATOM 594 O O . THR A 1 73 ? -3.906 -9.582 -0.600 1.00 76.38 73 THR A O 1
ATOM 597 N N . LEU A 1 74 ? -6.016 -10.322 -0.489 1.00 79.06 74 LEU A N 1
ATOM 598 C CA . LEU A 1 74 ? -6.316 -10.224 -1.914 1.00 79.06 74 LEU A CA 1
ATOM 599 C C . LEU A 1 74 ? -6.344 -8.764 -2.390 1.00 79.06 74 LEU A C 1
ATOM 601 O O . LEU A 1 74 ? -5.740 -8.442 -3.412 1.00 79.06 74 LEU A O 1
ATOM 605 N N . VAL A 1 75 ? -6.952 -7.863 -1.611 1.00 79.62 75 VAL A N 1
ATOM 606 C CA . VAL A 1 75 ? -6.921 -6.411 -1.861 1.00 79.62 75 VAL A CA 1
ATOM 607 C C . VAL A 1 75 ? -5.493 -5.875 -1.786 1.00 79.62 75 VAL A C 1
ATOM 609 O O . VAL A 1 75 ? -5.075 -5.110 -2.651 1.00 79.62 75 VAL A O 1
ATOM 612 N N . THR A 1 76 ? -4.709 -6.307 -0.797 1.00 78.31 76 THR A N 1
ATOM 613 C CA . THR A 1 76 ? -3.305 -5.896 -0.662 1.00 78.31 76 THR A CA 1
ATOM 614 C C . THR A 1 76 ? -2.480 -6.426 -1.838 1.00 78.31 76 THR A C 1
ATOM 616 O O . THR A 1 76 ? -1.707 -5.680 -2.435 1.00 78.31 76 THR A O 1
ATOM 619 N N . TRP A 1 77 ? -2.701 -7.677 -2.252 1.00 80.56 77 TRP A N 1
ATOM 620 C CA . TRP A 1 77 ? -2.051 -8.281 -3.416 1.00 80.56 77 TRP A CA 1
ATOM 621 C C . TRP A 1 77 ? -2.400 -7.570 -4.723 1.00 80.56 77 TRP A C 1
ATOM 623 O O . TRP A 1 77 ? -1.581 -7.518 -5.638 1.00 80.56 77 TRP A O 1
ATOM 633 N N . TRP A 1 78 ? -3.570 -6.937 -4.806 1.00 86.06 78 TRP A N 1
ATOM 634 C CA . TRP A 1 78 ? -3.945 -6.123 -5.959 1.00 86.06 78 TRP A CA 1
ATOM 635 C C . TRP A 1 78 ? -2.959 -4.973 -6.224 1.00 86.06 78 TRP A C 1
ATOM 637 O O . TRP A 1 78 ? -2.724 -4.613 -7.379 1.00 86.06 78 TRP A O 1
ATOM 647 N N . PHE A 1 79 ? -2.300 -4.450 -5.181 1.00 86.56 79 PHE A N 1
ATOM 648 C CA . PHE A 1 79 ? -1.266 -3.418 -5.312 1.00 86.56 79 PHE A CA 1
ATOM 649 C C . PHE A 1 79 ? 0.033 -3.916 -5.952 1.00 86.56 79 PHE A C 1
ATOM 651 O O . PHE A 1 79 ? 0.868 -3.091 -6.318 1.00 86.56 79 PHE A O 1
ATOM 658 N N . PHE A 1 80 ? 0.206 -5.225 -6.155 1.00 89.38 80 PHE A N 1
ATOM 659 C CA . PHE A 1 80 ? 1.340 -5.769 -6.900 1.00 89.38 80 PHE A CA 1
ATOM 660 C C . PHE A 1 80 ? 1.238 -5.473 -8.406 1.00 89.38 80 PHE A C 1
ATOM 662 O O . PHE A 1 80 ? 2.236 -5.130 -9.046 1.00 89.38 80 PHE A O 1
ATOM 669 N N . TRP A 1 81 ? 0.033 -5.533 -8.980 1.00 90.25 81 TRP A N 1
ATOM 670 C CA . TRP A 1 81 ? -0.181 -5.362 -10.421 1.00 90.25 81 TRP A CA 1
ATOM 671 C C . TRP A 1 81 ? 0.312 -4.023 -10.987 1.00 90.25 81 TRP A C 1
ATOM 673 O O . TRP A 1 81 ? 0.941 -4.044 -12.046 1.00 90.25 81 TRP A O 1
ATOM 683 N N . PRO A 1 82 ? 0.131 -2.868 -10.315 1.00 90.06 82 PRO A N 1
ATOM 684 C CA . PRO A 1 82 ? 0.734 -1.605 -10.737 1.00 90.06 82 PRO A CA 1
ATOM 685 C C . PRO A 1 82 ? 2.258 -1.652 -10.930 1.00 90.06 82 PRO A C 1
ATOM 687 O O . PRO A 1 82 ? 2.765 -1.017 -11.858 1.00 90.06 82 PRO A O 1
ATOM 690 N N . PHE A 1 83 ? 2.998 -2.418 -10.117 1.00 91.12 83 PHE A N 1
ATOM 691 C CA . PHE A 1 83 ? 4.450 -2.576 -10.280 1.00 91.12 83 PHE A CA 1
ATOM 692 C C . PHE A 1 83 ? 4.787 -3.385 -11.533 1.00 91.12 83 PHE A C 1
ATOM 694 O O . PHE A 1 83 ? 5.654 -2.983 -12.311 1.00 91.12 83 PHE A O 1
ATOM 701 N N . VAL A 1 84 ? 4.065 -4.487 -11.759 1.00 92.25 84 VAL A N 1
ATOM 702 C CA . VAL A 1 84 ? 4.213 -5.333 -12.954 1.00 92.25 84 VAL A CA 1
ATOM 703 C C . VAL A 1 84 ? 3.868 -4.545 -14.218 1.00 92.25 84 VAL A C 1
ATOM 705 O O . VAL A 1 84 ? 4.640 -4.538 -15.176 1.00 92.25 84 VAL A O 1
ATOM 708 N N . ALA A 1 85 ? 2.746 -3.823 -14.206 1.00 90.44 85 ALA A N 1
ATOM 709 C CA . ALA A 1 85 ? 2.295 -2.998 -15.320 1.00 90.44 85 ALA A CA 1
ATOM 710 C C . ALA A 1 85 ? 3.280 -1.861 -15.624 1.00 90.44 85 ALA A C 1
ATOM 712 O O . ALA A 1 85 ? 3.603 -1.627 -16.787 1.00 90.44 85 ALA A O 1
ATOM 713 N N . SER A 1 86 ? 3.812 -1.194 -14.594 1.00 88.25 86 SER A N 1
ATOM 714 C CA . SER A 1 86 ? 4.823 -0.142 -14.756 1.00 88.25 86 SER A CA 1
ATOM 715 C C . SER A 1 86 ? 6.124 -0.685 -15.344 1.00 88.25 86 SER A C 1
ATOM 717 O O . SER A 1 86 ? 6.684 -0.083 -16.259 1.00 88.25 86 SER A O 1
ATOM 719 N N . PHE A 1 87 ? 6.587 -1.844 -14.869 1.00 91.19 87 PHE A N 1
ATOM 720 C CA . PHE A 1 87 ? 7.755 -2.518 -15.430 1.00 91.19 87 PHE A CA 1
ATOM 721 C C . PHE A 1 87 ? 7.549 -2.872 -16.904 1.00 91.19 87 PHE A C 1
ATOM 723 O O . PHE A 1 87 ? 8.380 -2.503 -17.734 1.00 91.19 87 PHE A O 1
ATOM 730 N N . ALA A 1 88 ? 6.431 -3.523 -17.240 1.00 89.06 88 ALA A N 1
ATOM 731 C CA . ALA A 1 88 ? 6.101 -3.894 -18.612 1.00 89.06 88 ALA A CA 1
ATOM 732 C C . ALA A 1 88 ? 6.004 -2.658 -19.518 1.00 89.06 88 ALA A C 1
ATOM 734 O O . ALA A 1 88 ? 6.639 -2.608 -20.570 1.00 89.06 88 ALA A O 1
ATOM 735 N N . HIS A 1 89 ? 5.285 -1.620 -19.082 1.00 88.81 89 HIS A N 1
ATOM 736 C CA . HIS A 1 89 ? 5.143 -0.376 -19.832 1.00 88.81 89 HIS A CA 1
ATOM 737 C C . HIS A 1 89 ? 6.499 0.274 -20.128 1.00 88.81 89 HIS A C 1
ATOM 739 O O . HIS A 1 89 ? 6.792 0.603 -21.278 1.00 88.81 89 HIS A O 1
ATOM 745 N N . CYS A 1 90 ? 7.361 0.421 -19.117 1.00 87.56 90 CYS A N 1
ATOM 746 C CA . CYS A 1 90 ? 8.690 0.992 -19.313 1.00 87.56 90 CYS A CA 1
ATOM 747 C C . CYS A 1 90 ? 9.573 0.102 -20.198 1.00 87.56 90 CYS A C 1
ATOM 749 O O . CYS A 1 90 ? 10.320 0.626 -21.022 1.00 87.56 90 CYS A O 1
ATOM 751 N N . HIS A 1 91 ? 9.475 -1.223 -20.058 1.00 87.81 91 HIS A N 1
ATOM 752 C CA . HIS A 1 91 ? 10.254 -2.183 -20.837 1.00 87.81 91 HIS A CA 1
ATOM 753 C C . HIS A 1 91 ? 9.963 -2.092 -22.338 1.00 87.81 91 HIS A C 1
ATOM 755 O O . HIS A 1 91 ? 10.901 -2.121 -23.136 1.00 87.81 91 HIS A O 1
ATOM 761 N N . PHE A 1 92 ? 8.686 -1.967 -22.713 1.00 87.50 92 PHE A N 1
ATOM 762 C CA . PHE A 1 92 ? 8.270 -1.865 -24.113 1.00 87.50 92 PHE A CA 1
ATOM 763 C C . PHE A 1 92 ? 8.456 -0.463 -24.698 1.00 87.50 92 PHE A C 1
ATOM 765 O O . PHE A 1 92 ? 8.683 -0.339 -25.898 1.00 87.50 92 PHE A O 1
ATOM 772 N N . ARG A 1 93 ? 8.373 0.593 -23.878 1.00 86.75 93 ARG A N 1
ATOM 773 C CA . ARG A 1 93 ? 8.437 1.980 -24.362 1.00 86.75 93 ARG A CA 1
ATOM 774 C C . ARG A 1 93 ? 9.856 2.531 -24.510 1.00 86.75 93 ARG A C 1
ATOM 776 O O . ARG A 1 93 ? 10.089 3.317 -25.421 1.00 86.75 93 ARG A O 1
ATOM 783 N N . TYR A 1 94 ? 10.789 2.155 -23.635 1.00 84.50 94 TYR A N 1
ATOM 784 C CA . TYR A 1 94 ? 12.135 2.740 -23.609 1.00 84.50 94 TYR A CA 1
ATOM 785 C C . TYR A 1 94 ? 13.200 1.728 -24.043 1.00 84.50 94 TYR A C 1
ATOM 787 O O . TYR A 1 94 ? 13.480 0.742 -23.353 1.00 84.50 94 TYR A O 1
ATOM 795 N N . SER A 1 95 ? 13.824 2.002 -25.189 1.00 81.62 95 SER A N 1
ATOM 796 C CA . SER A 1 95 ? 14.941 1.228 -25.743 1.00 81.62 95 SER A CA 1
ATOM 797 C C . SER A 1 95 ? 16.290 1.613 -25.125 1.00 81.62 95 SER A C 1
ATOM 799 O O . SER A 1 95 ? 17.162 0.755 -24.996 1.00 81.62 95 SER A O 1
ATOM 801 N N . HIS A 1 96 ? 16.457 2.865 -24.683 1.00 84.44 96 HIS A N 1
ATOM 802 C CA . HIS A 1 96 ? 17.695 3.344 -24.065 1.00 84.44 96 HIS A CA 1
ATOM 803 C C . HIS A 1 96 ? 17.751 3.042 -22.549 1.00 84.44 96 HIS A C 1
ATOM 805 O O . HIS A 1 96 ? 16.798 3.350 -21.824 1.00 84.44 96 HIS A O 1
ATOM 811 N N . PRO A 1 97 ? 18.878 2.509 -22.022 1.00 80.62 97 PRO A N 1
ATOM 812 C CA . PRO A 1 97 ? 19.024 2.130 -20.610 1.00 80.62 97 PRO A CA 1
ATOM 813 C C . PRO A 1 97 ? 18.742 3.263 -19.618 1.00 80.62 97 PRO A C 1
ATOM 815 O O . PRO A 1 97 ? 18.092 3.051 -18.593 1.00 80.62 97 PRO A O 1
ATOM 818 N N . ALA A 1 98 ? 19.251 4.461 -19.912 1.00 82.88 98 ALA A N 1
ATOM 819 C CA . ALA A 1 98 ? 19.162 5.609 -19.014 1.00 82.88 98 ALA A CA 1
ATOM 820 C C . ALA A 1 98 ? 17.720 6.128 -18.892 1.00 82.88 98 ALA A C 1
ATOM 822 O O . ALA A 1 98 ? 17.251 6.415 -17.789 1.00 82.88 98 ALA A O 1
ATOM 823 N N . GLU A 1 99 ? 17.000 6.184 -20.013 1.00 83.44 99 GLU A N 1
ATOM 824 C CA . GLU A 1 99 ? 15.597 6.601 -20.065 1.00 83.44 99 GLU A CA 1
ATOM 825 C C . GLU A 1 99 ? 14.692 5.575 -19.383 1.00 83.44 99 GLU A C 1
ATOM 827 O O . GLU A 1 99 ? 13.876 5.951 -18.538 1.00 83.44 99 GLU A O 1
ATOM 832 N N . PHE A 1 100 ? 14.910 4.281 -19.660 1.00 87.69 100 PHE A N 1
ATOM 833 C CA . PHE A 1 100 ? 14.224 3.180 -18.983 1.00 87.69 100 PHE A CA 1
ATOM 834 C C . PHE A 1 100 ? 14.386 3.278 -17.465 1.00 87.69 100 PHE A C 1
ATOM 836 O O . PHE A 1 100 ? 13.391 3.316 -16.746 1.00 87.69 100 PHE A O 1
ATOM 843 N N . SER A 1 101 ? 15.627 3.358 -16.974 1.00 84.81 101 SER A N 1
ATOM 844 C CA . SER A 1 101 ? 15.923 3.385 -15.537 1.00 84.81 101 SER A CA 1
ATOM 845 C C . SER A 1 101 ? 15.260 4.577 -14.846 1.00 84.81 101 SER A C 1
ATOM 847 O O . SER A 1 101 ? 14.622 4.436 -13.800 1.00 84.81 101 SER A O 1
ATOM 849 N N . ALA A 1 102 ? 15.344 5.760 -15.456 1.00 84.62 102 ALA A N 1
ATOM 850 C CA . ALA A 1 102 ? 14.789 6.973 -14.879 1.00 84.62 102 ALA A CA 1
ATOM 851 C C . ALA A 1 102 ? 13.249 6.994 -14.904 1.00 84.62 102 ALA A C 1
ATOM 853 O O . ALA A 1 102 ? 12.644 7.524 -13.971 1.00 84.62 102 ALA A O 1
ATOM 854 N N . ALA A 1 103 ? 12.613 6.459 -15.950 1.00 85.06 103 ALA A N 1
ATOM 855 C CA . ALA A 1 103 ? 11.157 6.338 -16.039 1.00 85.06 103 ALA A CA 1
ATOM 856 C C . ALA A 1 103 ? 10.625 5.260 -15.084 1.00 85.06 103 ALA A C 1
ATOM 858 O O . ALA A 1 103 ? 9.728 5.536 -14.285 1.00 85.06 103 ALA A O 1
ATOM 859 N N . PHE A 1 104 ? 11.242 4.074 -15.092 1.00 89.44 104 PHE A N 1
ATOM 860 C CA . PHE A 1 104 ? 10.880 2.966 -14.214 1.00 89.44 104 PHE A CA 1
ATOM 861 C C . PHE A 1 104 ? 11.017 3.350 -12.742 1.00 89.44 104 PHE A C 1
ATOM 863 O O . PHE A 1 104 ? 10.092 3.120 -11.974 1.00 89.44 104 PHE A O 1
ATOM 870 N N . ARG A 1 105 ? 12.112 4.010 -12.342 1.00 87.69 105 ARG A N 1
ATOM 871 C CA . ARG A 1 105 ? 12.299 4.466 -10.957 1.00 87.69 105 ARG A CA 1
ATOM 872 C C . ARG A 1 105 ? 11.172 5.394 -10.497 1.00 87.69 105 ARG A C 1
ATOM 874 O O . ARG A 1 105 ? 10.683 5.233 -9.385 1.00 87.69 105 ARG A O 1
ATOM 881 N N . ASN A 1 106 ? 10.747 6.345 -11.328 1.00 85.38 106 ASN A N 1
ATOM 882 C CA . ASN A 1 106 ? 9.658 7.258 -10.965 1.00 85.38 106 ASN A CA 1
ATOM 883 C C . ASN A 1 106 ? 8.311 6.532 -10.864 1.00 85.38 106 ASN A C 1
ATOM 885 O O . ASN A 1 106 ? 7.564 6.773 -9.918 1.00 85.38 106 ASN A O 1
ATOM 889 N N . ALA A 1 107 ? 8.016 5.635 -11.810 1.00 86.50 107 ALA A N 1
ATOM 890 C CA . ALA A 1 107 ? 6.802 4.824 -11.780 1.00 86.50 107 ALA A CA 1
ATOM 891 C C . ALA A 1 107 ? 6.782 3.886 -10.560 1.00 86.50 107 ALA A C 1
ATOM 893 O O . ALA A 1 107 ? 5.785 3.821 -9.850 1.00 86.50 107 ALA A O 1
ATOM 894 N N . TYR A 1 108 ? 7.912 3.246 -10.254 1.00 89.38 108 TYR A N 1
ATOM 895 C CA . TYR A 1 108 ? 8.083 2.398 -9.078 1.00 89.38 108 TYR A CA 1
ATOM 896 C C . TYR A 1 108 ? 7.859 3.177 -7.778 1.00 89.38 108 TYR A C 1
ATOM 898 O O . TYR A 1 108 ? 7.101 2.727 -6.923 1.00 89.38 108 TYR A O 1
ATOM 906 N N . ILE A 1 109 ? 8.468 4.362 -7.631 1.00 88.00 109 ILE A N 1
ATOM 907 C CA . ILE A 1 109 ? 8.270 5.220 -6.450 1.00 88.00 109 ILE A CA 1
ATOM 908 C C . ILE A 1 109 ? 6.803 5.636 -6.327 1.00 88.00 109 ILE A C 1
ATOM 910 O O . ILE A 1 109 ? 6.267 5.632 -5.224 1.00 88.00 109 ILE A O 1
ATOM 914 N N . TYR A 1 110 ? 6.138 5.957 -7.439 1.00 85.75 110 TYR A N 1
ATOM 915 C CA . TYR A 1 110 ? 4.712 6.268 -7.431 1.00 85.75 110 TYR A CA 1
ATOM 916 C C . TYR A 1 110 ? 3.869 5.084 -6.932 1.00 85.75 110 TYR A C 1
ATOM 918 O O . TYR A 1 110 ? 3.088 5.256 -5.998 1.00 85.75 110 TYR A O 1
ATOM 926 N N . CYS A 1 111 ? 4.063 3.882 -7.485 1.00 90.00 111 CYS A N 1
ATOM 927 C CA . CYS A 1 111 ? 3.365 2.674 -7.035 1.00 90.00 111 CYS A CA 1
ATOM 928 C C . CYS A 1 111 ? 3.631 2.379 -5.551 1.00 90.00 111 CYS A C 1
ATOM 930 O O . CYS A 1 111 ? 2.695 2.107 -4.801 1.00 90.00 111 CYS A O 1
ATOM 932 N N . ALA A 1 112 ? 4.886 2.502 -5.112 1.00 88.50 112 ALA A N 1
ATOM 933 C CA . ALA A 1 112 ? 5.274 2.317 -3.718 1.00 88.50 112 ALA A CA 1
ATOM 934 C C . ALA A 1 112 ? 4.632 3.351 -2.789 1.00 88.50 112 ALA A C 1
ATOM 936 O O . ALA A 1 112 ? 4.169 2.985 -1.715 1.00 88.50 112 ALA A O 1
ATOM 937 N N . ALA A 1 113 ? 4.547 4.617 -3.200 1.00 84.62 113 ALA A N 1
ATOM 938 C CA . ALA A 1 113 ? 3.897 5.660 -2.416 1.00 84.62 113 ALA A CA 1
ATOM 939 C C . ALA A 1 113 ? 2.380 5.434 -2.317 1.00 84.62 113 ALA A C 1
ATOM 941 O O . ALA A 1 113 ? 1.814 5.564 -1.239 1.00 84.62 113 ALA A O 1
ATOM 942 N N . VAL A 1 114 ? 1.716 5.029 -3.402 1.00 86.19 114 VAL A N 1
ATOM 943 C CA . VAL A 1 114 ? 0.283 4.688 -3.369 1.00 86.19 114 VAL A CA 1
ATOM 944 C C . VAL A 1 114 ? 0.021 3.498 -2.438 1.00 86.19 114 VAL A C 1
ATOM 946 O O . VAL A 1 114 ? -0.895 3.553 -1.619 1.00 86.19 114 VAL A O 1
ATOM 949 N N . PHE A 1 115 ? 0.852 2.454 -2.506 1.00 87.56 115 PHE A N 1
ATOM 950 C CA . PHE A 1 115 ? 0.757 1.320 -1.587 1.00 87.56 115 PHE A CA 1
ATOM 951 C C . PHE A 1 115 ? 1.033 1.724 -0.131 1.00 87.56 115 PHE A C 1
ATOM 953 O O . PHE A 1 115 ? 0.283 1.349 0.765 1.00 87.56 115 PHE A O 1
ATOM 960 N N . ALA A 1 116 ? 2.062 2.537 0.115 1.00 84.81 116 ALA A N 1
ATOM 961 C CA . ALA A 1 116 ? 2.377 3.041 1.447 1.00 84.81 116 ALA A CA 1
ATOM 962 C C . ALA A 1 116 ? 1.255 3.925 2.017 1.00 84.81 116 ALA A C 1
ATOM 964 O O . ALA A 1 116 ? 1.022 3.896 3.222 1.00 84.81 116 ALA A O 1
ATOM 965 N N . LEU A 1 117 ? 0.533 4.673 1.175 1.00 85.19 117 LEU A N 1
ATOM 96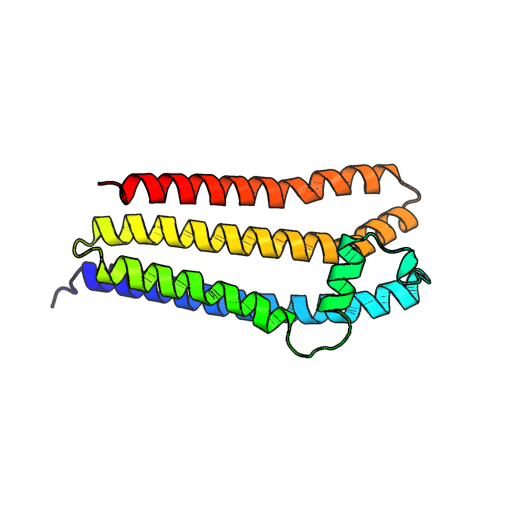6 C CA . LEU A 1 117 ? -0.620 5.468 1.598 1.00 85.19 117 LEU A CA 1
ATOM 967 C C . LEU A 1 117 ? -1.760 4.557 2.048 1.00 85.19 117 LEU A C 1
ATOM 969 O O . LEU A 1 117 ? -2.320 4.764 3.121 1.00 85.19 117 LEU A O 1
ATOM 973 N N . PHE A 1 118 ? -2.072 3.532 1.251 1.00 85.88 118 PHE A N 1
ATOM 974 C CA . PHE A 1 118 ? -3.046 2.512 1.628 1.00 85.88 118 PHE A CA 1
ATOM 975 C C . PHE A 1 118 ? -2.656 1.844 2.950 1.00 85.88 118 PHE A C 1
ATOM 977 O O . PHE A 1 118 ? -3.462 1.799 3.876 1.00 85.88 118 PHE A O 1
ATOM 984 N N . LEU A 1 119 ? -1.402 1.406 3.075 1.00 85.88 119 LEU A N 1
ATOM 985 C CA . LEU A 1 119 ? -0.884 0.786 4.289 1.00 85.88 119 LEU A CA 1
ATOM 986 C C . LEU A 1 119 ? -1.000 1.718 5.503 1.00 85.88 119 LEU A C 1
ATOM 988 O O . LEU A 1 119 ? -1.440 1.283 6.561 1.00 85.88 119 LEU A O 1
ATOM 992 N N . ALA A 1 120 ? -0.649 2.996 5.352 1.00 84.00 120 ALA A N 1
ATOM 993 C CA . ALA A 1 120 ? -0.762 3.983 6.420 1.00 84.00 120 ALA A CA 1
ATOM 994 C C . ALA A 1 120 ? -2.218 4.177 6.867 1.00 84.00 120 ALA A C 1
ATOM 996 O O . ALA A 1 120 ? -2.472 4.262 8.064 1.00 84.00 120 ALA A O 1
ATOM 997 N N . LEU A 1 121 ? -3.177 4.190 5.935 1.00 82.81 121 LEU A N 1
ATOM 998 C CA . LEU A 1 121 ? -4.604 4.262 6.260 1.00 82.81 121 LEU A CA 1
ATOM 999 C C . LEU A 1 121 ? -5.091 3.002 6.984 1.00 82.81 121 LEU A C 1
ATOM 1001 O O . LEU A 1 121 ? -5.816 3.111 7.966 1.00 82.81 121 LEU A O 1
ATOM 1005 N N . VAL A 1 122 ? -4.670 1.813 6.551 1.00 82.44 122 VAL A N 1
ATOM 1006 C CA . VAL A 1 122 ? -5.016 0.560 7.241 1.00 82.44 122 VAL A CA 1
ATOM 1007 C C . VAL A 1 122 ? -4.445 0.553 8.662 1.00 82.44 122 VAL A C 1
ATOM 1009 O O . VAL A 1 122 ? -5.171 0.282 9.615 1.00 82.44 122 VAL A O 1
ATOM 1012 N 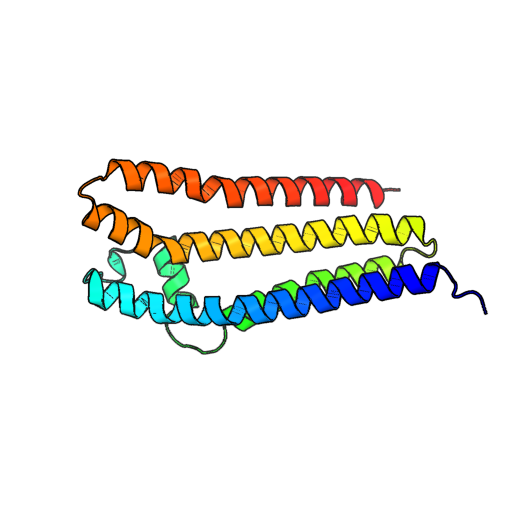N . LEU A 1 123 ? -3.170 0.909 8.833 1.00 83.12 123 LEU A N 1
ATOM 1013 C CA . LEU A 1 123 ? -2.524 0.985 10.147 1.00 83.12 123 LEU A CA 1
ATOM 1014 C C . LEU A 1 123 ? -3.150 2.058 11.048 1.00 83.12 123 LEU A C 1
ATOM 1016 O O . LEU A 1 123 ? -3.262 1.852 12.255 1.00 83.12 123 LEU A O 1
ATOM 1020 N N . LEU A 1 124 ? -3.607 3.174 10.478 1.00 80.88 124 LEU A N 1
ATOM 1021 C CA . LEU A 1 124 ? -4.353 4.199 11.204 1.00 80.88 124 LEU A CA 1
ATOM 1022 C C . LEU A 1 124 ? -5.625 3.607 11.828 1.00 80.88 124 LEU A C 1
ATOM 1024 O O . LEU A 1 124 ? -5.868 3.794 13.016 1.00 80.88 124 LEU A O 1
ATOM 1028 N N . VAL A 1 125 ? -6.395 2.827 11.064 1.00 77.06 125 VAL A N 1
ATOM 1029 C CA . VAL A 1 125 ? -7.610 2.173 11.578 1.00 77.06 125 VAL A CA 1
ATOM 1030 C C . VAL A 1 125 ? -7.277 1.101 12.612 1.00 77.06 125 VAL A C 1
ATOM 1032 O O . VAL A 1 125 ? -7.897 1.060 13.672 1.00 77.06 125 VAL A O 1
ATOM 1035 N N . LEU A 1 126 ? -6.267 0.270 12.345 1.00 77.12 126 LEU A N 1
ATOM 1036 C CA . LEU A 1 126 ? -5.836 -0.790 13.263 1.00 77.12 126 LEU A CA 1
ATOM 1037 C C . LEU A 1 126 ? -5.247 -0.250 14.575 1.00 77.12 126 LEU A C 1
ATOM 1039 O O . LEU A 1 126 ? -5.300 -0.935 15.592 1.00 77.12 126 LEU A O 1
ATOM 1043 N N . SER A 1 127 ? -4.693 0.964 14.576 1.00 76.81 127 SER A N 1
ATOM 1044 C CA . SER A 1 127 ? -4.144 1.597 15.783 1.00 76.81 127 SER A CA 1
ATOM 1045 C C . SER A 1 127 ? -5.206 2.283 16.648 1.00 76.81 127 SER A C 1
ATOM 1047 O O . SER A 1 127 ? -4.962 2.502 17.831 1.00 76.81 127 SER A O 1
ATOM 1049 N N . PHE A 1 128 ? -6.404 2.548 16.118 1.00 71.31 128 PHE A N 1
ATOM 1050 C CA . PHE A 1 128 ? -7.498 3.205 16.843 1.00 71.31 128 PHE A CA 1
ATOM 1051 C C . PHE A 1 128 ? -7.831 2.577 18.218 1.00 71.31 128 PHE A C 1
ATOM 1053 O O . PHE A 1 128 ? -7.870 3.324 19.197 1.00 71.31 128 PHE A O 1
ATOM 1060 N N . PRO A 1 129 ? -7.978 1.242 18.368 1.00 66.38 129 PRO A N 1
ATOM 1061 C CA . PRO A 1 129 ? -8.253 0.622 19.668 1.00 66.38 129 PRO A CA 1
ATOM 1062 C C . PRO A 1 129 ? -7.097 0.795 20.650 1.00 66.38 129 PRO A C 1
ATOM 1064 O O . PRO A 1 129 ? -7.330 0.963 21.840 1.00 66.38 129 PRO A O 1
ATOM 1067 N N . PHE A 1 130 ? -5.8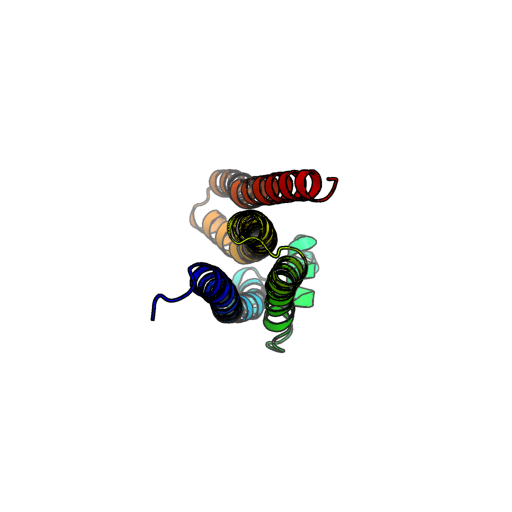53 0.777 20.162 1.00 68.12 130 PHE A N 1
ATOM 1068 C CA . PHE A 1 130 ? -4.676 0.999 20.998 1.00 68.12 130 PHE A CA 1
ATOM 1069 C C . PHE A 1 130 ? -4.624 2.434 21.512 1.00 68.12 130 PHE A C 1
ATOM 1071 O O . PHE A 1 130 ? -4.305 2.638 22.677 1.00 68.12 130 PHE A O 1
ATOM 1078 N N . VAL A 1 131 ? -4.970 3.420 20.677 1.00 67.44 131 VAL A N 1
ATOM 1079 C CA . VAL A 1 131 ? -5.044 4.829 21.094 1.00 67.44 131 VAL A CA 1
ATOM 1080 C C . VAL A 1 131 ? -6.092 5.020 22.187 1.00 67.44 131 VAL A C 1
ATOM 1082 O O . VAL A 1 131 ? -5.832 5.727 23.155 1.00 67.44 131 VAL A O 1
ATOM 1085 N N . ILE A 1 132 ? -7.245 4.362 22.068 1.00 66.00 132 ILE A N 1
ATOM 1086 C CA . ILE A 1 132 ? -8.303 4.411 23.086 1.00 66.00 132 ILE A CA 1
ATOM 1087 C C . ILE A 1 132 ? -7.860 3.707 24.366 1.00 66.00 132 ILE A C 1
ATOM 1089 O O . ILE A 1 132 ? -8.000 4.273 25.444 1.00 66.00 132 ILE A O 1
ATOM 1093 N N . LEU A 1 133 ? -7.248 2.525 24.253 1.00 65.62 133 LEU A N 1
ATOM 1094 C CA . LEU A 1 133 ? -6.717 1.790 25.399 1.00 65.62 133 LEU A CA 1
ATOM 1095 C C . LEU A 1 133 ? -5.661 2.613 26.155 1.00 65.62 133 LEU A C 1
ATOM 1097 O O . LEU A 1 133 ? -5.669 2.660 27.379 1.00 65.62 133 LEU A O 1
ATOM 1101 N N . LEU A 1 134 ? -4.769 3.292 25.426 1.00 65.12 134 LEU A N 1
ATOM 1102 C CA . LEU A 1 134 ? -3.789 4.225 25.984 1.00 65.12 134 LEU A CA 1
ATOM 1103 C C . LEU A 1 134 ? -4.457 5.425 26.660 1.00 65.12 134 LEU A C 1
ATOM 1105 O O . LEU A 1 134 ? -3.994 5.855 27.710 1.00 65.12 134 LEU A O 1
ATOM 1109 N N . ALA A 1 135 ? -5.530 5.961 26.078 1.00 63.16 135 ALA A N 1
ATOM 1110 C CA . ALA A 1 135 ? -6.272 7.076 26.656 1.00 63.16 135 ALA A CA 1
ATOM 1111 C C . ALA A 1 135 ? -6.945 6.693 27.984 1.00 63.16 135 ALA A C 1
ATOM 1113 O O . ALA A 1 135 ? -6.869 7.466 28.937 1.00 63.16 135 ALA A O 1
ATOM 1114 N N . GLU A 1 136 ? -7.544 5.499 28.051 1.00 64.06 136 GLU A N 1
ATOM 1115 C CA . GLU A 1 136 ? -8.146 4.943 29.269 1.00 64.06 136 GLU A CA 1
ATOM 1116 C C . GLU A 1 136 ? -7.098 4.622 30.340 1.00 64.06 136 GLU A C 1
ATOM 1118 O O . GLU A 1 136 ? -7.284 4.956 31.503 1.00 64.06 136 GLU A O 1
ATOM 1123 N N . LEU A 1 137 ? -5.972 4.004 29.963 1.00 64.25 137 LEU A N 1
ATOM 1124 C CA . LEU A 1 137 ? -4.905 3.630 30.902 1.00 64.25 137 LEU A CA 1
ATOM 1125 C C . LEU A 1 137 ? -4.239 4.831 31.576 1.00 64.25 137 LEU A C 1
ATOM 1127 O O . LEU A 1 137 ? -3.681 4.682 32.662 1.00 64.25 137 LEU A O 1
ATOM 1131 N N . HIS A 1 138 ? -4.242 5.992 30.922 1.00 58.56 138 HIS A N 1
ATOM 1132 C CA . HIS A 1 138 ? -3.484 7.150 31.378 1.00 58.56 138 HIS A CA 1
ATOM 1133 C C . HIS A 1 138 ? -4.340 8.282 31.965 1.00 58.56 138 HIS A C 1
ATOM 1135 O O . HIS A 1 138 ? -3.753 9.294 32.349 1.00 58.56 138 HIS A O 1
ATOM 1141 N N . ASP A 1 139 ? -5.677 8.150 32.014 1.00 59.97 139 ASP A N 1
ATOM 1142 C CA . ASP A 1 139 ? -6.622 9.230 32.381 1.00 59.97 139 ASP A CA 1
ATOM 1143 C C . ASP A 1 139 ? -6.308 10.565 31.663 1.00 59.97 139 ASP A C 1
ATOM 1145 O O . ASP A 1 139 ? -6.555 11.667 32.159 1.00 59.97 139 ASP A O 1
ATOM 1149 N N . ALA A 1 140 ? -5.712 10.482 30.468 1.00 57.09 140 ALA A N 1
ATOM 1150 C CA . ALA A 1 140 ? -5.113 11.618 29.776 1.00 57.09 140 ALA A CA 1
ATOM 1151 C C . ALA A 1 140 ? -5.750 11.800 28.390 1.00 57.09 140 ALA A C 1
ATOM 1153 O O . ALA A 1 140 ? -5.135 11.466 27.370 1.00 57.09 140 ALA A O 1
ATOM 1154 N N . PRO A 1 141 ? -6.956 12.397 28.305 1.00 59.62 141 PRO A N 1
ATOM 1155 C CA . PRO A 1 141 ? -7.616 12.686 27.027 1.00 59.62 141 PRO A CA 1
ATOM 1156 C C . PRO A 1 141 ? -6.767 13.584 26.105 1.00 59.62 141 PRO A C 1
ATOM 1158 O O . PRO A 1 141 ? -6.926 13.559 24.885 1.00 59.62 141 PRO A O 1
ATOM 1161 N N . ALA A 1 142 ? -5.813 14.331 26.673 1.00 61.31 142 ALA A N 1
ATOM 1162 C CA . ALA A 1 142 ? -4.844 15.140 25.935 1.00 61.31 142 ALA A CA 1
ATOM 1163 C C . ALA A 1 142 ? -3.855 14.313 25.088 1.00 61.31 142 ALA A C 1
ATOM 1165 O O . ALA A 1 142 ? -3.369 14.785 24.064 1.00 61.31 142 ALA A O 1
ATOM 1166 N N . VAL A 1 143 ? -3.551 13.073 25.484 1.00 57.50 143 VAL A N 1
ATOM 1167 C CA . VAL A 1 143 ? -2.650 12.195 24.719 1.00 57.50 143 VAL A CA 1
ATOM 1168 C C . VAL A 1 143 ? -3.374 11.652 23.485 1.00 57.50 143 VAL A C 1
ATOM 1170 O O . VAL A 1 143 ? -2.826 11.678 22.383 1.00 57.50 143 VAL A O 1
ATOM 1173 N N . ALA A 1 144 ? -4.646 11.270 23.626 1.00 56.94 144 ALA A N 1
ATOM 1174 C CA . ALA A 1 144 ? -5.488 10.851 22.505 1.00 56.94 144 ALA A CA 1
ATOM 1175 C C . ALA A 1 144 ? -5.679 11.970 21.462 1.00 56.94 144 ALA A C 1
ATOM 1177 O O . ALA A 1 144 ? -5.626 11.714 20.256 1.00 56.94 144 ALA A O 1
ATOM 1178 N N . SER A 1 145 ? -5.841 13.220 21.915 1.00 58.72 145 SER A N 1
ATOM 1179 C CA . SER A 1 145 ? -6.020 14.379 21.032 1.00 58.72 145 SER A CA 1
ATOM 1180 C C . SER A 1 145 ? -4.750 14.799 20.284 1.00 58.72 145 SER A C 1
ATOM 1182 O O . SER A 1 145 ? -4.861 15.426 19.234 1.00 58.72 145 SER A O 1
ATOM 1184 N N . LEU A 1 146 ? -3.559 14.422 20.767 1.00 60.84 146 LEU A N 1
ATOM 1185 C CA . LEU A 1 146 ? -2.277 14.623 20.077 1.00 60.84 146 LEU A CA 1
ATOM 1186 C C . LEU A 1 146 ? -1.943 13.484 19.107 1.00 60.84 146 LEU A C 1
ATOM 1188 O O . LEU A 1 146 ? -1.411 13.731 18.023 1.00 60.84 146 LEU A O 1
ATOM 1192 N N . ILE A 1 147 ? -2.284 12.241 19.459 1.00 62.41 147 ILE A N 1
ATOM 1193 C CA . ILE A 1 147 ? -2.019 11.074 18.608 1.00 62.41 147 ILE A CA 1
ATOM 1194 C C . ILE A 1 147 ? -2.874 11.115 17.339 1.00 62.41 147 ILE A C 1
ATOM 1196 O O . ILE A 1 147 ? -2.364 10.816 16.259 1.00 62.41 147 ILE A O 1
ATOM 1200 N N . ALA A 1 148 ? -4.135 11.546 17.436 1.00 61.25 148 ALA A N 1
ATOM 1201 C CA . ALA A 1 148 ? -5.022 11.662 16.282 1.00 61.25 148 ALA A CA 1
ATOM 1202 C C . ALA A 1 148 ? -4.403 12.502 15.139 1.00 61.25 148 ALA A C 1
ATOM 1204 O O . ALA A 1 148 ? -4.166 11.933 14.078 1.00 61.25 148 ALA A O 1
ATOM 1205 N N . PRO A 1 149 ? -4.035 13.788 15.300 1.00 59.78 149 PRO A N 1
ATOM 1206 C CA . PRO A 1 149 ? -3.401 14.567 14.234 1.00 59.78 149 PRO A CA 1
ATOM 1207 C C . PRO A 1 149 ? -1.993 14.069 13.868 1.00 59.78 149 PRO A C 1
ATOM 1209 O O . PRO A 1 149 ? -1.642 14.085 12.688 1.00 59.78 149 PRO A O 1
ATOM 1212 N N . ALA A 1 150 ? -1.199 13.574 14.827 1.00 62.41 150 ALA A N 1
ATOM 1213 C CA . ALA A 1 150 ? 0.134 13.030 14.544 1.00 62.41 150 ALA A CA 1
ATOM 1214 C C . ALA A 1 150 ? 0.081 11.791 13.633 1.00 62.41 150 ALA A C 1
ATOM 1216 O O . ALA A 1 150 ? 0.914 11.629 12.742 1.00 62.41 150 ALA A O 1
ATOM 1217 N N . SER A 1 151 ? -0.940 10.949 13.797 1.00 67.00 151 SER A N 1
ATOM 1218 C CA . SER A 1 151 ? -1.142 9.747 12.986 1.00 67.00 151 SER A CA 1
ATOM 1219 C C . SER A 1 151 ? -1.505 10.044 11.520 1.00 67.00 151 SER A C 1
ATOM 1221 O O . SER A 1 151 ? -1.258 9.209 10.651 1.00 67.00 151 SER A O 1
ATOM 1223 N N . TRP A 1 152 ? -1.975 11.263 11.209 1.00 69.31 152 TRP A N 1
ATOM 1224 C CA . TRP A 1 152 ? -2.225 11.729 9.836 1.00 69.31 152 TRP A CA 1
ATOM 1225 C C . TRP A 1 152 ? -0.980 12.253 9.116 1.00 69.31 152 TRP A C 1
ATOM 1227 O O . TRP A 1 152 ? -0.981 12.335 7.886 1.00 69.31 152 TRP A O 1
ATOM 1237 N N . VAL A 1 153 ? 0.099 12.568 9.840 1.00 73.81 153 VAL A N 1
ATOM 1238 C CA . VAL A 1 153 ? 1.335 13.100 9.242 1.00 73.81 153 VAL A CA 1
ATOM 1239 C C . VAL A 1 153 ? 1.908 12.117 8.223 1.00 73.81 153 VAL A C 1
ATOM 1241 O O . VAL A 1 153 ? 2.267 12.516 7.116 1.00 73.81 153 VAL A O 1
ATOM 1244 N N . LEU A 1 154 ? 1.941 10.824 8.557 1.00 72.31 154 LEU A N 1
ATOM 1245 C CA . LEU A 1 154 ? 2.476 9.793 7.671 1.00 72.31 154 LEU A CA 1
ATOM 1246 C C . LEU A 1 154 ? 1.633 9.637 6.382 1.00 72.31 154 LEU A C 1
ATOM 1248 O O . LEU A 1 154 ? 2.217 9.768 5.304 1.00 72.31 154 LEU A O 1
ATOM 1252 N N . PRO A 1 155 ? 0.292 9.460 6.431 1.00 74.62 155 PRO A N 1
ATOM 1253 C CA . PRO A 1 155 ? -0.555 9.503 5.237 1.00 74.62 155 PRO A CA 1
ATOM 1254 C C . PRO A 1 155 ? -0.349 10.753 4.372 1.00 74.62 155 PRO A C 1
ATOM 1256 O O . PRO A 1 155 ? -0.206 10.643 3.155 1.00 74.62 155 PRO A O 1
ATOM 1259 N N . VAL A 1 156 ? -0.283 11.943 4.978 1.00 75.62 156 VAL A N 1
ATOM 1260 C CA . VAL A 1 156 ? -0.130 13.208 4.240 1.00 75.62 156 VAL A CA 1
ATOM 1261 C C . VAL A 1 156 ? 1.216 13.273 3.520 1.00 75.62 156 VAL A C 1
ATOM 1263 O O . VAL A 1 156 ? 1.260 13.575 2.326 1.00 75.62 156 VAL A O 1
ATOM 1266 N N . VAL A 1 157 ? 2.314 12.943 4.203 1.00 77.31 157 VAL A N 1
ATOM 1267 C CA . VAL A 1 157 ? 3.655 12.923 3.600 1.00 77.31 157 VAL A CA 1
ATOM 1268 C C . VAL A 1 157 ? 3.703 11.944 2.429 1.00 77.31 157 VAL A C 1
ATOM 1270 O O . VAL A 1 157 ? 4.199 12.284 1.353 1.00 77.31 157 VAL A O 1
ATOM 1273 N N . VAL A 1 158 ? 3.143 10.748 2.600 1.00 77.38 158 VAL A N 1
ATOM 1274 C CA . VAL A 1 158 ? 3.128 9.731 1.546 1.00 77.38 158 VAL A CA 1
ATOM 1275 C C . VAL A 1 158 ? 2.267 10.168 0.354 1.00 77.38 158 VAL A C 1
ATOM 1277 O O . VAL A 1 158 ? 2.684 10.001 -0.795 1.00 77.38 158 VAL A O 1
ATOM 1280 N N . ALA A 1 159 ? 1.116 10.800 0.594 1.00 79.06 159 ALA A N 1
ATOM 1281 C CA . ALA A 1 159 ? 0.272 11.356 -0.462 1.00 79.06 159 ALA A CA 1
ATOM 1282 C C . ALA A 1 159 ? 1.005 12.438 -1.276 1.00 79.06 159 ALA A C 1
ATOM 1284 O O . ALA A 1 159 ? 0.935 12.439 -2.507 1.00 79.06 159 ALA A O 1
ATOM 1285 N N . ILE A 1 160 ? 1.771 13.312 -0.614 1.00 83.44 160 ILE A N 1
ATOM 1286 C CA . ILE A 1 160 ? 2.606 14.323 -1.279 1.00 83.44 160 ILE A CA 1
ATOM 1287 C C . ILE A 1 160 ? 3.666 13.653 -2.161 1.00 83.44 160 ILE A C 1
ATOM 1289 O O . ILE A 1 160 ? 3.829 14.034 -3.322 1.00 83.44 160 ILE A O 1
ATOM 1293 N N . VAL A 1 161 ? 4.359 12.624 -1.663 1.00 83.38 161 VAL A N 1
ATOM 1294 C CA . VAL A 1 161 ? 5.356 11.875 -2.451 1.00 83.38 161 VAL A CA 1
ATOM 1295 C C . VAL A 1 161 ? 4.717 11.220 -3.679 1.00 83.38 161 VAL A C 1
ATOM 1297 O O . VAL A 1 161 ? 5.292 11.287 -4.773 1.00 83.38 161 VAL A O 1
ATOM 1300 N N . ALA A 1 162 ? 3.523 10.638 -3.538 1.00 77.81 162 ALA A N 1
ATOM 1301 C CA . ALA A 1 162 ? 2.780 10.055 -4.652 1.00 77.81 162 ALA A CA 1
ATOM 1302 C C . ALA A 1 162 ? 2.419 11.121 -5.702 1.00 77.81 162 ALA A C 1
ATOM 1304 O O . ALA A 1 162 ? 2.702 10.943 -6.888 1.00 77.81 162 ALA A O 1
ATOM 1305 N N . LEU A 1 163 ? 1.876 12.263 -5.275 1.00 83.56 163 LEU A N 1
ATOM 1306 C CA . LEU A 1 163 ? 1.515 13.384 -6.151 1.00 83.56 163 LEU A CA 1
ATOM 1307 C C . LEU A 1 163 ? 2.721 13.946 -6.913 1.00 83.56 163 LEU A C 1
ATOM 1309 O O . LEU A 1 163 ? 2.655 14.132 -8.131 1.00 83.56 163 LEU A O 1
ATOM 1313 N N . LEU A 1 164 ? 3.840 14.173 -6.222 1.00 84.19 164 LEU A N 1
ATOM 1314 C CA . LEU A 1 164 ? 5.073 14.670 -6.833 1.00 84.19 164 LEU A CA 1
ATOM 1315 C C . LEU A 1 164 ? 5.636 13.676 -7.854 1.00 84.19 164 LEU A C 1
ATOM 1317 O O . LEU A 1 164 ? 6.044 14.074 -8.949 1.00 84.19 164 LEU A O 1
ATOM 1321 N N . SER A 1 165 ? 5.628 12.384 -7.523 1.00 79.81 165 SER A N 1
ATOM 1322 C CA . SER A 1 165 ? 6.117 11.325 -8.412 1.00 79.81 165 SER A CA 1
ATOM 1323 C C . SER A 1 165 ? 5.239 11.189 -9.658 1.00 79.81 165 SER A C 1
ATOM 1325 O O . SER A 1 165 ? 5.766 11.117 -10.770 1.00 79.81 165 SER A O 1
ATOM 1327 N N . TRP A 1 166 ? 3.913 11.256 -9.498 1.00 80.81 166 TRP A N 1
ATOM 1328 C CA . TRP A 1 166 ? 2.951 11.269 -10.602 1.00 80.81 166 TRP A CA 1
ATOM 1329 C C . TRP A 1 166 ? 3.168 12.457 -11.540 1.00 80.81 166 TRP A C 1
ATOM 1331 O O . TRP A 1 166 ? 3.308 12.285 -12.753 1.00 80.81 166 TRP A O 1
ATOM 1341 N N . TRP A 1 167 ? 3.265 13.665 -10.981 1.00 82.38 167 TRP A N 1
ATOM 1342 C CA . TRP A 1 167 ? 3.446 14.887 -11.761 1.00 82.38 167 TRP A CA 1
ATOM 1343 C C . TRP A 1 167 ? 4.749 14.867 -12.567 1.00 82.38 167 TRP A C 1
ATOM 1345 O O . TRP A 1 167 ? 4.776 15.245 -13.742 1.00 82.38 167 TRP A O 1
ATOM 1355 N N . ARG A 1 168 ? 5.830 14.361 -11.962 1.00 78.56 168 ARG A N 1
ATOM 1356 C CA . ARG A 1 168 ? 7.132 14.216 -12.622 1.00 78.56 168 ARG A CA 1
ATOM 1357 C C . ARG A 1 168 ? 7.092 13.196 -13.760 1.00 78.56 168 ARG A C 1
ATOM 1359 O O . ARG A 1 168 ? 7.757 13.404 -14.773 1.00 78.56 168 ARG A O 1
ATOM 1366 N N . ASN A 1 169 ? 6.310 12.127 -13.610 1.00 72.88 169 ASN A N 1
ATOM 1367 C CA . ASN A 1 169 ? 6.135 11.120 -14.651 1.00 72.88 169 ASN A CA 1
ATOM 1368 C C . ASN A 1 169 ? 5.306 11.667 -15.825 1.00 72.88 169 ASN A C 1
ATOM 1370 O O . ASN A 1 169 ? 5.722 11.545 -16.975 1.00 72.88 169 ASN A O 1
ATOM 1374 N N . ARG A 1 170 ? 4.208 12.383 -15.537 1.00 76.12 170 ARG A N 1
ATOM 1375 C CA . ARG A 1 170 ? 3.343 13.011 -16.553 1.00 76.12 170 ARG A CA 1
ATOM 1376 C C . ARG A 1 170 ? 4.107 13.972 -17.468 1.00 76.12 170 ARG A C 1
ATOM 1378 O O . ARG A 1 170 ? 3.906 13.951 -18.678 1.00 76.12 170 ARG A O 1
ATOM 1385 N N . LYS A 1 171 ? 5.010 14.784 -16.907 1.00 73.00 171 LYS A N 1
ATOM 1386 C CA . LYS A 1 171 ? 5.855 15.712 -17.683 1.00 73.00 171 LYS A CA 1
ATOM 1387 C C . LYS A 1 171 ? 6.814 15.024 -18.657 1.00 73.00 171 LYS A C 1
ATOM 1389 O O . LYS A 1 171 ? 7.213 15.640 -19.636 1.00 73.00 171 LYS A O 1
ATOM 1394 N N . ARG A 1 172 ? 7.218 13.780 -18.387 1.00 63.97 172 ARG A N 1
ATOM 1395 C CA . ARG A 1 172 ? 8.120 13.019 -19.268 1.00 63.97 172 ARG A CA 1
ATOM 1396 C C . ARG A 1 172 ? 7.389 12.274 -20.377 1.00 63.97 172 ARG A C 1
ATOM 1398 O O . ARG A 1 172 ? 8.010 11.942 -21.373 1.00 63.97 172 ARG A O 1
ATOM 1405 N N . THR A 1 173 ? 6.100 11.998 -20.201 1.00 57.53 173 THR A N 1
ATOM 1406 C CA . THR A 1 173 ? 5.268 11.313 -21.202 1.00 57.53 173 THR A CA 1
ATOM 1407 C C . THR A 1 173 ? 4.628 12.256 -22.224 1.00 57.53 173 THR A C 1
ATOM 1409 O O . THR A 1 173 ? 4.032 11.772 -23.179 1.00 57.53 173 THR A O 1
ATOM 1412 N N . SER A 1 174 ? 4.696 13.575 -22.009 1.00 58.16 174 SER A N 1
ATOM 1413 C CA . SER A 1 174 ? 4.144 14.613 -22.897 1.00 58.16 174 SER A CA 1
ATOM 1414 C C . SER A 1 174 ? 5.142 15.150 -23.935 1.00 58.16 174 SER A C 1
ATOM 1416 O O . SER A 1 174 ? 4.882 16.192 -24.531 1.00 58.16 174 SER A O 1
ATOM 1418 N N . VAL A 1 175 ? 6.284 14.478 -24.095 1.00 44.94 175 VAL A N 1
ATOM 1419 C CA . VAL A 1 175 ? 7.303 14.703 -25.132 1.00 44.94 175 VAL A CA 1
ATOM 1420 C C . VAL A 1 175 ? 7.335 13.455 -26.004 1.00 44.94 175 VAL A C 1
ATOM 1422 O O . VAL A 1 175 ? 7.438 13.615 -27.234 1.00 44.94 175 VAL A O 1
#

Sequence (175 aa):
MAQNPFHHTRSSAAGLVVLAGFTIFFLSLPLQVAAWELRSLLFARFEWTESSLPSLTRWFVDLFGYRPDSYLTLVTWWFFWPFVASFAHCHFRYSHPAEFSAAFRNAYIYCAAVFALFLALVLLVLSFPFVILLAELHDAPAVASLIAPASWVLPVVVAIVALLSWWRNRKRTSV

Secondary structure (DSSP, 8-state):
----HHHHHHHHHHHHHHHHHHHHHHHHHHHHHHHHHHHHHHHHHH---GGGS-HHHHHHHHHHSS--SSHHHHHHHHTTHHHHHHHHHHHHH--SHHHHHHHHHHHHHHHHHHHHHHHHHHHHHHHHHHHHHHHHHTT-HHHHHHHHHHHHHHHHHHHHHHHHHHHHHHHHH--

Foldseek 3Di:
DPDDVLVVLLVVLVVLLVVVLVVLQVVQVVLLVLLQVVVVCCCVPVVDDLVPDDPLLSVSCVQRHPDSPCRSVVVSSVLSVQSVVLSVVLVVPDPDSVSSNVLSVLSSQLSVLVSQLVVLSSVLSSCVVVLVVVCVVPVCVVSSVVVNVVSCVSNVVSVVSNVVSVVVNVVVVVD

pLDDT: mean 76.53, std 10.91, range [42.03, 92.25]